Protein AF-A0A7Y5LE52-F1 (afdb_monomer)

Radius of gyration: 18.24 Å; Cα contacts (8 Å, |Δi|>4): 71; chains: 1; bounding box: 38×25×51 Å

pLDDT: mean 84.32, std 14.18, range [40.78, 96.0]

Mean predicted aligned error: 7.75 Å

Structure (mmCIF, N/CA/C/O backbone):
data_AF-A0A7Y5LE52-F1
#
_entry.id   AF-A0A7Y5LE52-F1
#
loop_
_atom_site.group_PDB
_atom_site.id
_atom_site.type_symbol
_atom_site.label_atom_id
_atom_site.label_alt_id
_atom_site.label_comp_id
_atom_site.label_asym_id
_atom_site.label_entity_id
_atom_site.label_seq_id
_atom_site.pdbx_PDB_ins_code
_atom_site.Cartn_x
_atom_site.Cartn_y
_atom_site.Cartn_z
_atom_site.occupancy
_atom_site.B_iso_or_equiv
_atom_site.auth_seq_id
_atom_site.auth_comp_id
_atom_site.auth_asym_id
_atom_site.auth_atom_id
_atom_site.pdbx_PDB_model_num
ATOM 1 N N . MET A 1 1 ? -23.445 10.068 24.986 1.00 42.78 1 MET A N 1
ATOM 2 C CA . MET A 1 1 ? -22.671 11.116 24.290 1.00 42.78 1 MET A CA 1
ATOM 3 C C . MET A 1 1 ? -22.823 10.856 22.803 1.00 42.78 1 MET A C 1
ATOM 5 O O . MET A 1 1 ? -22.289 9.869 22.319 1.00 42.78 1 MET A O 1
ATOM 9 N N . ILE A 1 2 ? -23.669 11.634 22.130 1.00 45.91 2 ILE A N 1
ATOM 10 C CA . ILE A 1 2 ? -23.959 11.481 20.699 1.00 45.91 2 ILE A CA 1
ATOM 11 C C . ILE A 1 2 ? -22.732 12.020 19.961 1.00 45.91 2 ILE A C 1
ATOM 13 O O . ILE A 1 2 ? -22.524 13.229 19.909 1.00 45.91 2 ILE A O 1
ATOM 17 N N . ILE A 1 3 ? -21.857 11.128 19.504 1.00 57.53 3 ILE A N 1
ATOM 18 C CA . ILE A 1 3 ? -20.794 11.503 18.573 1.00 57.53 3 ILE A CA 1
ATOM 19 C C . ILE A 1 3 ? -21.505 11.723 17.241 1.00 57.53 3 ILE A C 1
ATOM 21 O O . ILE A 1 3 ? -22.115 10.797 16.722 1.00 57.53 3 ILE A O 1
ATOM 25 N N . ASP A 1 4 ? -21.483 12.954 16.738 1.00 65.25 4 ASP A N 1
ATOM 26 C CA . ASP A 1 4 ? -22.017 13.298 15.420 1.00 65.25 4 ASP A CA 1
ATOM 27 C C . ASP A 1 4 ? -21.378 12.384 14.357 1.00 65.25 4 ASP A C 1
ATOM 29 O O . ASP A 1 4 ? -20.158 12.395 14.155 1.00 65.25 4 ASP A O 1
ATOM 33 N N . ASP A 1 5 ? -22.210 11.570 13.699 1.00 71.50 5 ASP A N 1
ATOM 34 C CA . ASP A 1 5 ? -21.813 10.570 12.702 1.00 71.50 5 ASP A CA 1
ATOM 35 C C . ASP A 1 5 ? -20.948 11.169 11.580 1.00 71.50 5 ASP A C 1
ATOM 37 O O . ASP A 1 5 ? -20.118 10.481 10.975 1.00 71.50 5 ASP A O 1
ATOM 41 N N . ARG A 1 6 ? -21.074 12.478 11.324 1.00 75.25 6 ARG A N 1
ATOM 42 C CA . ARG A 1 6 ? -20.251 13.200 10.345 1.00 75.25 6 ARG A CA 1
ATOM 43 C C . ARG A 1 6 ? -18.774 13.187 10.727 1.00 75.25 6 ARG A C 1
ATOM 45 O O . ARG A 1 6 ? -17.928 12.928 9.871 1.00 75.25 6 ARG A O 1
ATOM 52 N N . TRP A 1 7 ? -18.453 13.397 12.002 1.00 77.94 7 TRP A N 1
ATOM 53 C CA . TRP A 1 7 ? -17.071 13.378 12.489 1.00 77.94 7 TRP A CA 1
ATOM 54 C C . TRP A 1 7 ? -16.461 11.978 12.434 1.00 77.94 7 TRP A C 1
ATOM 56 O O . TRP A 1 7 ? -15.279 11.832 12.117 1.00 77.94 7 TRP A O 1
ATOM 66 N N . LEU A 1 8 ? -17.260 10.939 12.688 1.00 82.81 8 LEU A N 1
ATOM 67 C CA . LEU A 1 8 ? -16.807 9.553 12.571 1.00 82.81 8 LEU A CA 1
ATOM 68 C C . LEU A 1 8 ? -16.452 9.197 11.121 1.00 82.81 8 LEU A C 1
ATOM 70 O O . LEU A 1 8 ? -15.413 8.585 10.868 1.00 82.81 8 LEU A O 1
ATOM 74 N N . ASN A 1 9 ? -17.280 9.614 10.163 1.00 84.44 9 ASN A N 1
ATOM 75 C CA . ASN A 1 9 ? -17.033 9.367 8.744 1.00 84.44 9 ASN A CA 1
ATOM 76 C C . ASN A 1 9 ? -15.774 10.085 8.238 1.00 84.44 9 ASN A C 1
ATOM 78 O O . ASN A 1 9 ? -14.983 9.486 7.510 1.00 84.44 9 ASN A O 1
ATOM 82 N N . VAL A 1 10 ? -15.527 11.319 8.690 1.00 87.69 10 VAL A N 1
ATOM 83 C CA . VAL A 1 10 ? -14.282 12.042 8.379 1.00 87.69 10 VAL A CA 1
ATOM 84 C C . VAL A 1 10 ? -13.064 11.298 8.927 1.00 87.69 10 VAL A C 1
ATOM 86 O O . VAL A 1 10 ? -12.098 11.092 8.196 1.00 87.69 10 VAL A O 1
ATOM 89 N N . LYS A 1 11 ? -13.110 10.815 10.175 1.00 86.88 11 LYS A N 1
ATOM 90 C CA . LYS A 1 11 ? -12.008 10.020 10.741 1.00 86.88 11 LYS A CA 1
ATOM 91 C C . LYS A 1 11 ? -11.746 8.746 9.933 1.00 86.88 11 LYS A C 1
ATOM 93 O O . LYS A 1 11 ? -10.592 8.423 9.680 1.00 86.88 11 LYS A O 1
ATOM 98 N N . ARG A 1 12 ? -12.791 8.040 9.485 1.00 87.06 12 ARG A N 1
ATOM 99 C CA . ARG A 1 12 ? -12.646 6.844 8.631 1.00 87.06 12 ARG A CA 1
ATOM 100 C C . ARG A 1 12 ? -11.981 7.165 7.293 1.00 87.06 12 ARG A C 1
ATOM 102 O O . ARG A 1 12 ? -11.128 6.403 6.847 1.00 87.06 12 ARG A O 1
ATOM 109 N N . PHE A 1 13 ? -12.340 8.292 6.683 1.00 90.75 13 PHE A N 1
ATOM 110 C CA . PHE A 1 13 ? -11.703 8.762 5.456 1.00 90.75 13 PHE A CA 1
ATOM 111 C C . PHE A 1 13 ? -10.216 9.079 5.674 1.00 90.75 13 PHE A C 1
ATOM 113 O O . PHE A 1 13 ? -9.371 8.612 4.913 1.00 90.75 13 PHE A O 1
ATOM 120 N N . ILE A 1 14 ? -9.881 9.795 6.753 1.00 91.94 14 ILE A N 1
ATOM 121 C CA . ILE A 1 14 ? -8.490 10.123 7.101 1.00 91.94 14 ILE A CA 1
ATOM 122 C C . ILE A 1 14 ? -7.683 8.853 7.410 1.00 91.94 14 ILE A C 1
ATOM 124 O O . ILE A 1 14 ? -6.551 8.740 6.951 1.00 91.94 14 ILE A O 1
ATOM 128 N N . ALA A 1 15 ? -8.256 7.873 8.119 1.00 90.62 15 ALA A N 1
ATOM 129 C CA . ALA A 1 15 ? -7.607 6.580 8.350 1.00 90.62 15 ALA A CA 1
ATOM 130 C C . ALA A 1 15 ? -7.228 5.898 7.029 1.00 90.62 15 ALA A C 1
ATOM 132 O O . ALA A 1 15 ? -6.079 5.498 6.862 1.00 90.62 15 ALA A O 1
ATOM 133 N N . GLY A 1 16 ? -8.161 5.835 6.073 1.00 90.06 16 GLY A N 1
ATOM 134 C CA . GLY A 1 16 ? -7.889 5.295 4.740 1.00 90.06 16 GLY A CA 1
ATOM 135 C C . GLY A 1 16 ? -6.796 6.068 3.997 1.00 90.06 16 GLY A C 1
ATOM 136 O O . GLY A 1 16 ? -5.955 5.461 3.338 1.00 90.06 16 GLY A O 1
ATOM 137 N N . LEU A 1 17 ? -6.758 7.396 4.139 1.00 94.38 17 LEU A N 1
ATOM 138 C CA . LEU A 1 17 ? -5.714 8.225 3.536 1.00 94.38 17 LEU A CA 1
ATOM 139 C C . LEU A 1 17 ? -4.330 7.944 4.139 1.00 94.38 17 LEU A C 1
ATOM 141 O O . LEU A 1 17 ? -3.351 7.891 3.402 1.00 94.38 17 LEU A O 1
ATOM 145 N N . ILE A 1 18 ? -4.243 7.734 5.455 1.00 92.69 18 ILE A N 1
ATOM 146 C CA . ILE A 1 18 ? -2.993 7.354 6.129 1.00 92.69 18 ILE A CA 1
ATOM 147 C C . ILE A 1 18 ? -2.534 5.975 5.649 1.00 92.69 18 ILE A C 1
ATOM 149 O O . ILE A 1 18 ? -1.374 5.806 5.284 1.00 92.69 18 ILE A O 1
ATOM 153 N N . ASP A 1 19 ? -3.454 5.014 5.610 1.00 91.75 19 ASP A N 1
ATOM 154 C CA . ASP A 1 19 ? -3.213 3.642 5.168 1.00 91.75 19 ASP A CA 1
ATOM 155 C C . ASP A 1 19 ? -2.656 3.589 3.735 1.00 91.75 19 ASP A C 1
ATOM 157 O O . ASP A 1 19 ? -1.563 3.068 3.495 1.00 91.75 19 ASP A O 1
ATOM 161 N N . TYR A 1 20 ? -3.372 4.185 2.777 1.00 93.00 20 TYR A N 1
ATOM 162 C CA . TYR A 1 20 ? -2.942 4.207 1.379 1.00 93.00 20 TYR A CA 1
ATOM 163 C C . TYR A 1 20 ? -1.778 5.162 1.129 1.00 93.00 20 TYR A C 1
ATOM 165 O O . TYR A 1 20 ? -0.968 4.887 0.251 1.00 93.00 20 TYR A O 1
ATOM 173 N N . GLY A 1 21 ? -1.646 6.247 1.895 1.00 94.62 21 GLY A N 1
ATOM 174 C CA . GLY A 1 21 ? -0.494 7.143 1.819 1.00 94.62 21 GLY A CA 1
ATOM 175 C C . GLY A 1 21 ? 0.795 6.439 2.237 1.00 94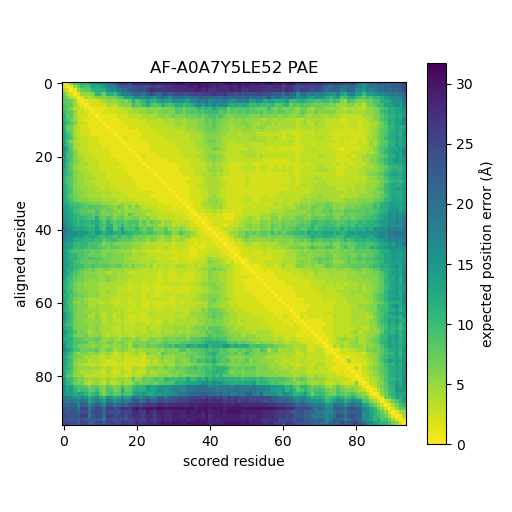.62 21 GLY A C 1
ATOM 176 O O . GLY A 1 21 ? 1.789 6.489 1.514 1.00 94.62 21 GLY A O 1
ATOM 177 N N . LEU A 1 22 ? 0.766 5.712 3.358 1.00 92.56 22 LEU A N 1
ATOM 178 C CA . LEU A 1 22 ? 1.896 4.907 3.818 1.00 92.56 22 LEU A CA 1
ATOM 179 C C . LEU A 1 22 ? 2.223 3.793 2.818 1.00 92.56 22 LEU A C 1
ATOM 181 O O . LEU A 1 22 ? 3.384 3.632 2.436 1.00 92.56 22 LEU A O 1
ATOM 185 N N . TYR A 1 23 ? 1.205 3.063 2.352 1.00 93.50 23 TYR A N 1
ATOM 186 C CA . TYR A 1 23 ? 1.398 2.028 1.341 1.00 93.50 23 TYR A CA 1
ATOM 187 C C . TYR A 1 23 ? 1.979 2.600 0.044 1.00 93.50 23 TYR A C 1
ATOM 189 O O . TYR A 1 23 ? 2.894 2.007 -0.514 1.00 93.50 23 TYR A O 1
ATOM 197 N N . LEU A 1 24 ? 1.518 3.770 -0.409 1.00 93.88 24 LEU A N 1
ATOM 198 C CA . LEU A 1 24 ? 2.021 4.426 -1.616 1.00 93.88 24 LEU A CA 1
ATOM 199 C C . LEU A 1 24 ? 3.505 4.780 -1.489 1.00 93.88 24 LEU A C 1
ATOM 201 O O . LEU A 1 24 ? 4.266 4.523 -2.417 1.00 93.88 24 LEU A O 1
ATOM 205 N N . VAL A 1 25 ? 3.937 5.326 -0.348 1.00 94.81 25 VAL A N 1
ATOM 206 C CA . VAL A 1 25 ? 5.358 5.629 -0.105 1.00 94.81 25 VAL A CA 1
ATOM 207 C C . VAL A 1 25 ? 6.200 4.355 -0.172 1.00 94.81 25 VAL A C 1
ATOM 209 O O . VAL A 1 25 ? 7.215 4.324 -0.870 1.00 94.81 25 VAL A O 1
ATOM 212 N N . ILE A 1 26 ? 5.761 3.283 0.493 1.00 93.19 26 ILE A N 1
ATOM 213 C CA . ILE A 1 26 ? 6.456 1.989 0.463 1.00 93.19 26 ILE A CA 1
ATOM 214 C C . ILE A 1 26 ? 6.466 1.408 -0.956 1.00 93.19 26 ILE A C 1
ATOM 216 O O . ILE A 1 26 ? 7.491 0.903 -1.405 1.00 93.19 26 ILE A O 1
ATOM 220 N N . PHE A 1 27 ? 5.358 1.517 -1.688 1.00 93.31 27 PHE A N 1
ATOM 221 C CA . PHE A 1 27 ? 5.231 1.026 -3.055 1.00 93.31 27 PHE A CA 1
ATOM 222 C C . PHE A 1 2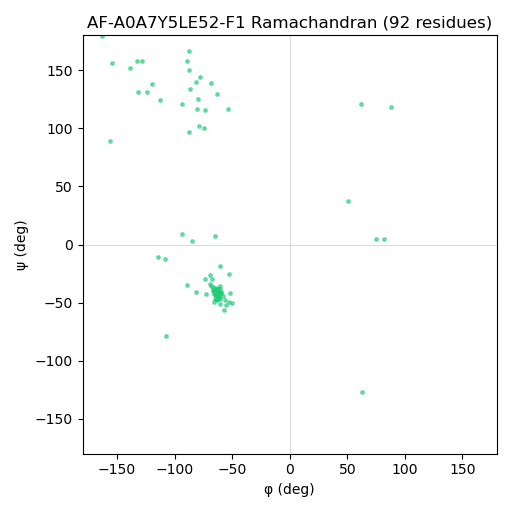7 ? 6.131 1.793 -4.033 1.00 93.31 27 PHE A C 1
ATOM 224 O O . PHE A 1 27 ? 6.780 1.177 -4.875 1.00 93.31 27 PHE A O 1
ATOM 231 N N . ILE A 1 28 ? 6.244 3.120 -3.896 1.00 93.88 28 ILE A N 1
ATOM 232 C CA . ILE A 1 28 ? 7.179 3.940 -4.684 1.00 93.88 28 ILE A CA 1
ATOM 233 C C . ILE A 1 28 ? 8.625 3.522 -4.407 1.00 93.88 28 ILE A C 1
ATOM 235 O O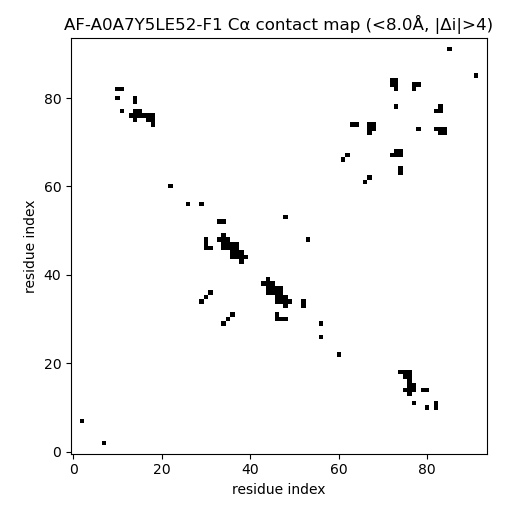 . ILE A 1 28 ? 9.420 3.399 -5.338 1.00 93.88 28 ILE A O 1
ATOM 239 N N . ILE A 1 29 ? 8.979 3.292 -3.140 1.00 94.38 29 ILE A N 1
ATOM 240 C CA . ILE A 1 29 ? 10.303 2.780 -2.774 1.00 94.38 29 ILE A CA 1
ATOM 241 C C . ILE A 1 29 ? 10.514 1.413 -3.433 1.00 94.38 29 ILE A C 1
ATOM 243 O O . ILE A 1 29 ? 11.494 1.220 -4.146 1.00 94.38 29 ILE A O 1
ATOM 247 N N . PHE A 1 30 ? 9.566 0.492 -3.273 1.00 93.81 30 PHE A N 1
ATOM 248 C CA . PHE A 1 30 ? 9.628 -0.848 -3.846 1.00 93.81 30 PHE A CA 1
ATOM 249 C C . PHE A 1 30 ? 9.835 -0.822 -5.366 1.00 93.81 30 PHE A C 1
ATOM 251 O O . PHE A 1 30 ? 10.776 -1.436 -5.864 1.00 93.81 30 PHE A O 1
ATOM 258 N N . ILE A 1 31 ? 9.013 -0.082 -6.113 1.00 94.38 31 ILE A N 1
ATOM 259 C CA . ILE A 1 31 ? 9.087 -0.072 -7.577 1.00 94.38 31 ILE A CA 1
ATOM 260 C C . ILE A 1 31 ? 10.360 0.612 -8.093 1.00 94.38 31 ILE A C 1
ATOM 262 O O . ILE A 1 31 ? 10.846 0.255 -9.159 1.00 94.38 31 ILE A O 1
ATOM 266 N N . ARG A 1 32 ? 10.949 1.541 -7.329 1.00 92.81 32 ARG A N 1
ATOM 267 C CA . ARG A 1 32 ? 12.253 2.134 -7.664 1.00 92.81 32 ARG A CA 1
ATOM 268 C C . ARG A 1 32 ? 13.413 1.152 -7.526 1.00 92.81 32 ARG A C 1
ATOM 270 O O . ARG A 1 32 ? 14.367 1.258 -8.289 1.00 92.81 32 ARG A O 1
ATOM 277 N N . TYR A 1 33 ? 13.348 0.231 -6.564 1.00 92.25 33 TYR A N 1
ATOM 278 C CA . TYR A 1 33 ? 14.402 -0.765 -6.337 1.00 92.25 33 TYR A CA 1
ATOM 279 C C . TYR A 1 33 ? 14.208 -2.050 -7.151 1.00 92.25 33 TYR A C 1
ATOM 281 O O . TYR A 1 33 ? 15.189 -2.654 -7.573 1.00 92.25 33 TYR A O 1
ATOM 289 N N . PHE A 1 34 ? 12.961 -2.475 -7.362 1.00 92.81 34 PHE A N 1
ATOM 290 C CA . PHE A 1 34 ? 12.630 -3.767 -7.977 1.00 92.81 34 PHE A CA 1
ATOM 291 C C . PHE A 1 34 ? 11.938 -3.655 -9.341 1.00 92.81 34 PHE A C 1
ATOM 293 O O . PHE A 1 34 ? 11.763 -4.667 -10.019 1.00 92.81 34 PHE A O 1
ATOM 300 N N . GLY A 1 35 ? 11.511 -2.457 -9.743 1.00 91.56 35 GLY A N 1
ATOM 301 C CA . GLY A 1 35 ? 10.934 -2.200 -11.059 1.00 91.56 35 GLY A CA 1
ATOM 302 C C . GLY A 1 35 ? 12.003 -1.866 -12.097 1.00 91.56 35 GLY A C 1
ATOM 303 O O . GLY A 1 35 ? 13.043 -1.288 -11.791 1.00 91.56 35 GLY A O 1
ATOM 304 N N . ALA A 1 36 ? 11.724 -2.207 -13.350 1.00 92.75 36 ALA A N 1
ATOM 305 C CA . ALA A 1 36 ? 12.526 -1.800 -14.490 1.00 92.75 36 ALA A CA 1
ATOM 306 C C . ALA A 1 36 ? 12.181 -0.357 -14.877 1.00 92.75 36 ALA A C 1
ATOM 308 O O . ALA A 1 36 ? 11.015 -0.038 -15.120 1.00 92.75 36 ALA A O 1
ATOM 309 N N . TYR A 1 37 ? 13.195 0.505 -14.938 1.00 94.06 37 TYR A N 1
ATOM 310 C CA . TYR A 1 37 ? 13.056 1.850 -15.490 1.00 94.06 37 TYR A CA 1
ATOM 311 C C . TYR A 1 37 ? 12.806 1.776 -16.998 1.00 94.06 37 TYR A C 1
ATOM 313 O O . TYR A 1 37 ? 13.443 0.987 -17.699 1.00 94.06 37 TYR A O 1
ATOM 321 N N . TYR A 1 38 ? 11.906 2.616 -17.494 1.00 93.31 38 TYR A N 1
ATOM 322 C CA . TYR A 1 38 ? 11.710 2.830 -18.919 1.00 93.31 38 TYR A CA 1
ATOM 323 C C . TYR A 1 38 ? 11.500 4.315 -19.204 1.00 93.31 38 TYR A C 1
ATOM 325 O O . TYR A 1 38 ? 10.980 5.061 -18.373 1.00 93.31 38 TYR A O 1
ATOM 333 N N . GLU A 1 39 ? 11.886 4.719 -20.406 1.00 96.00 39 GLU A N 1
ATOM 334 C CA . GLU A 1 39 ? 11.726 6.072 -20.916 1.00 96.00 39 GLU A CA 1
ATOM 335 C C . GLU A 1 39 ? 11.127 5.991 -22.315 1.00 96.00 39 GLU A C 1
ATOM 337 O O . GLU A 1 39 ? 11.555 5.191 -23.151 1.00 96.00 39 GLU A O 1
ATOM 342 N N . ASN A 1 40 ? 10.084 6.773 -22.538 1.00 94.00 40 ASN A N 1
ATOM 343 C CA . ASN A 1 40 ? 9.363 6.826 -23.791 1.00 94.00 40 ASN A CA 1
ATOM 344 C C . ASN A 1 40 ? 9.983 7.882 -24.721 1.00 94.00 40 ASN A C 1
ATOM 346 O O . ASN A 1 40 ? 10.597 8.844 -24.255 1.00 94.00 40 ASN A O 1
ATOM 350 N N . PRO A 1 41 ? 9.764 7.774 -26.044 1.00 93.44 41 PRO A N 1
ATOM 351 C CA . PRO A 1 41 ? 10.273 8.752 -27.010 1.00 93.44 41 PRO A CA 1
ATOM 352 C C . PRO A 1 41 ? 9.770 10.192 -26.808 1.00 93.44 41 PRO A C 1
ATOM 354 O O . PRO A 1 41 ? 10.369 11.122 -27.340 1.00 93.44 41 PRO A O 1
ATOM 357 N N . ASP A 1 42 ? 8.672 10.385 -26.073 1.00 94.81 42 ASP A N 1
ATOM 358 C CA . ASP A 1 42 ? 8.099 11.694 -25.733 1.00 94.81 42 ASP A CA 1
ATOM 359 C C . ASP A 1 42 ? 8.738 12.343 -24.487 1.00 94.81 42 ASP A C 1
ATOM 361 O O . ASP A 1 42 ? 8.312 13.418 -24.064 1.00 94.81 42 ASP A O 1
ATOM 365 N N . GLY A 1 43 ? 9.760 11.707 -23.900 1.00 92.69 43 GLY A N 1
ATOM 366 C CA . GLY A 1 43 ? 10.465 12.178 -22.706 1.00 92.69 43 GLY A CA 1
ATOM 367 C C . GLY A 1 43 ? 9.765 11.839 -21.388 1.00 92.69 43 GLY A C 1
ATOM 368 O O . GLY A 1 43 ? 10.218 12.262 -20.322 1.00 92.69 43 GLY A O 1
ATOM 369 N N . THR A 1 44 ? 8.662 11.084 -21.422 1.00 95.38 44 THR A N 1
ATOM 370 C CA . THR A 1 44 ? 8.059 10.542 -20.201 1.00 95.38 44 THR A CA 1
ATOM 371 C C . THR A 1 44 ? 8.841 9.327 -19.717 1.00 95.38 44 THR A C 1
ATOM 373 O O . THR A 1 44 ? 9.330 8.527 -20.510 1.00 95.38 44 THR A O 1
ATOM 376 N N . TRP A 1 45 ? 8.957 9.160 -18.404 1.00 94.19 45 TRP A N 1
AT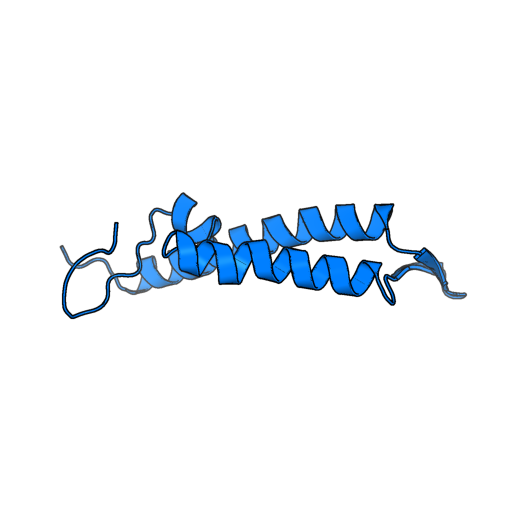OM 377 C CA . TRP A 1 45 ? 9.658 8.028 -17.807 1.00 94.19 45 TRP A CA 1
ATOM 378 C C . TRP A 1 45 ? 8.835 7.398 -16.693 1.00 94.19 45 TRP A C 1
ATOM 380 O O . TRP A 1 45 ? 7.946 8.024 -16.108 1.00 94.19 45 TRP A O 1
ATOM 390 N N . GLY A 1 46 ? 9.133 6.140 -16.394 1.00 93.25 46 GLY A N 1
ATOM 391 C CA . GLY A 1 46 ? 8.433 5.392 -15.366 1.00 93.25 46 GLY A CA 1
ATOM 392 C C . GLY A 1 46 ? 9.189 4.154 -14.918 1.00 93.25 46 GLY A C 1
ATOM 393 O O . GLY A 1 46 ? 10.276 3.839 -15.398 1.00 93.25 46 GLY A O 1
ATOM 394 N N . TYR A 1 47 ? 8.581 3.446 -13.972 1.00 94.25 47 TYR A N 1
ATOM 395 C CA . TYR A 1 47 ? 9.035 2.137 -13.528 1.00 94.25 47 TYR A CA 1
ATOM 396 C C . TYR A 1 47 ? 7.930 1.121 -13.781 1.00 94.25 47 TYR A C 1
ATOM 398 O O . TYR A 1 47 ? 6.758 1.394 -13.521 1.00 94.25 47 TYR A O 1
ATOM 406 N N . THR A 1 48 ? 8.304 -0.059 -14.259 1.00 93.31 48 THR A N 1
ATOM 407 C CA . THR A 1 48 ? 7.386 -1.177 -14.462 1.00 93.31 48 THR A CA 1
ATOM 408 C C . THR A 1 48 ? 7.873 -2.401 -13.702 1.00 93.31 48 THR A C 1
ATOM 410 O O . THR A 1 48 ? 9.042 -2.770 -13.766 1.00 93.31 48 THR A O 1
ATOM 413 N N . ALA A 1 49 ? 6.983 -3.033 -12.945 1.00 91.94 49 ALA A N 1
ATOM 414 C CA . ALA A 1 49 ? 7.252 -4.295 -12.270 1.00 91.94 49 ALA A CA 1
ATOM 415 C C . ALA A 1 49 ? 6.388 -5.377 -12.918 1.00 91.94 49 ALA A C 1
ATOM 417 O O . ALA A 1 49 ? 5.167 -5.248 -12.979 1.00 91.94 49 ALA A O 1
ATOM 418 N N . THR A 1 50 ? 7.014 -6.450 -13.398 1.00 93.31 50 THR A N 1
ATOM 419 C CA . THR A 1 50 ? 6.330 -7.584 -14.035 1.00 93.31 50 THR A CA 1
ATOM 420 C C . THR A 1 50 ? 6.775 -8.896 -13.397 1.00 93.31 50 THR A C 1
ATOM 422 O O . THR A 1 50 ? 7.823 -8.964 -12.759 1.00 93.31 50 THR A O 1
ATOM 425 N N . GLY A 1 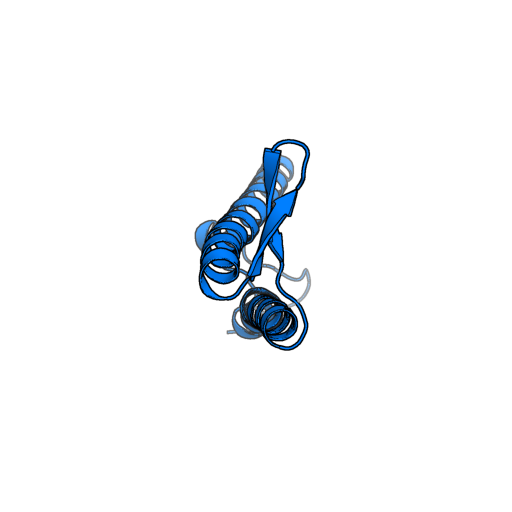51 ? 5.962 -9.949 -13.517 1.00 93.25 51 GLY A N 1
ATOM 426 C CA . GLY A 1 51 ? 6.286 -11.265 -12.961 1.00 93.25 51 GLY A CA 1
ATOM 427 C C . GLY A 1 51 ? 6.409 -11.263 -11.432 1.00 93.25 51 GLY A C 1
ATOM 428 O O . GLY A 1 51 ? 5.495 -10.838 -10.725 1.00 93.25 51 GLY A O 1
ATOM 429 N N . LEU A 1 52 ? 7.538 -11.762 -10.917 1.00 92.62 52 LEU A N 1
ATOM 430 C CA . LEU A 1 52 ? 7.753 -11.970 -9.482 1.00 92.62 52 LEU A CA 1
ATOM 431 C C . LEU A 1 52 ? 7.724 -10.663 -8.656 1.00 92.62 52 LEU A C 1
ATOM 433 O O . LEU A 1 52 ? 6.995 -10.636 -7.666 1.00 92.62 52 LEU A O 1
ATOM 437 N N . PRO A 1 53 ? 8.417 -9.569 -9.035 1.00 92.12 53 PRO A N 1
ATOM 438 C CA . PRO A 1 53 ? 8.271 -8.274 -8.363 1.00 92.12 53 PRO A CA 1
ATOM 439 C C . PRO A 1 53 ? 6.821 -7.788 -8.239 1.00 92.12 53 PRO A C 1
ATOM 441 O O . PRO A 1 53 ? 6.417 -7.320 -7.176 1.00 92.12 53 PRO A O 1
ATOM 444 N N . ALA A 1 54 ? 6.006 -7.949 -9.286 1.00 92.38 54 ALA A N 1
ATOM 4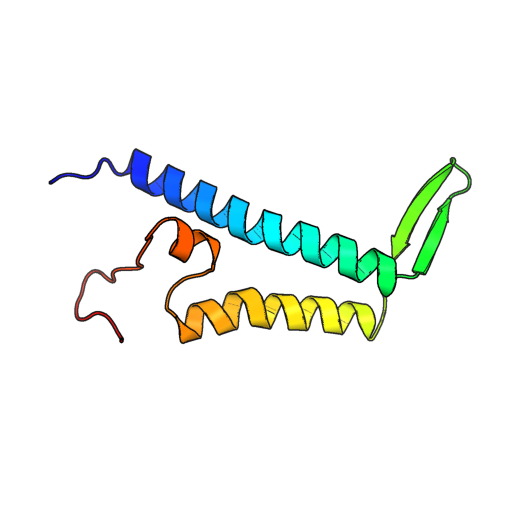45 C CA . ALA A 1 54 ? 4.592 -7.581 -9.223 1.00 92.38 54 ALA A CA 1
ATOM 446 C C . ALA A 1 54 ? 3.833 -8.439 -8.196 1.00 92.38 54 ALA A C 1
ATOM 448 O O . ALA A 1 54 ? 3.072 -7.913 -7.386 1.00 92.38 54 ALA A O 1
ATOM 449 N N . LEU A 1 55 ? 4.085 -9.753 -8.180 1.00 94.56 55 LEU A N 1
ATOM 450 C CA . LEU A 1 55 ? 3.487 -10.671 -7.209 1.00 94.56 55 LEU A CA 1
ATOM 451 C C . LEU A 1 55 ? 3.881 -10.324 -5.764 1.00 94.56 55 LEU A C 1
ATOM 453 O O . LEU A 1 55 ? 3.029 -10.347 -4.879 1.00 94.56 55 LEU A O 1
ATOM 457 N N . ILE A 1 56 ? 5.146 -9.958 -5.528 1.00 92.75 56 ILE A N 1
ATOM 458 C CA . ILE A 1 56 ? 5.636 -9.530 -4.209 1.00 92.75 56 ILE A CA 1
ATOM 459 C C . ILE A 1 56 ? 4.888 -8.279 -3.736 1.00 92.75 56 ILE A C 1
ATOM 461 O O . ILE A 1 56 ? 4.479 -8.226 -2.578 1.00 92.75 56 ILE A O 1
ATOM 465 N N . ALA A 1 57 ? 4.651 -7.302 -4.615 1.00 91.69 57 ALA A N 1
ATOM 466 C CA . ALA A 1 57 ? 3.902 -6.099 -4.256 1.00 91.69 57 ALA A CA 1
ATOM 467 C C . ALA A 1 57 ? 2.452 -6.405 -3.836 1.00 91.69 57 ALA A C 1
ATOM 469 O O . ALA A 1 57 ? 1.965 -5.846 -2.848 1.00 91.69 57 ALA A O 1
ATOM 470 N N . TYR A 1 58 ? 1.780 -7.323 -4.543 1.00 91.81 58 TYR A N 1
ATOM 471 C CA . TYR A 1 58 ? 0.442 -7.796 -4.169 1.00 91.81 58 TYR A CA 1
ATOM 472 C C . TYR A 1 58 ? 0.447 -8.557 -2.845 1.00 91.81 58 TYR A C 1
ATOM 474 O O . TYR A 1 58 ? -0.426 -8.344 -2.005 1.00 91.81 58 TYR A O 1
ATOM 482 N N . PHE A 1 59 ? 1.439 -9.421 -2.633 1.00 93.69 59 PHE A N 1
ATOM 483 C CA . PHE A 1 59 ? 1.577 -10.162 -1.384 1.00 93.69 59 PHE A CA 1
ATOM 484 C C . PHE A 1 59 ? 1.831 -9.226 -0.197 1.00 93.69 59 PHE A C 1
ATOM 486 O O . PHE A 1 59 ? 1.213 -9.373 0.854 1.00 93.69 59 PHE A O 1
ATOM 493 N N . PHE A 1 60 ? 2.677 -8.210 -0.377 1.00 91.19 60 PHE A N 1
ATOM 494 C CA . PHE A 1 60 ? 2.928 -7.195 0.640 1.00 91.19 60 PHE A CA 1
ATOM 495 C C . PHE A 1 60 ? 1.661 -6.396 0.978 1.00 91.19 60 PHE A C 1
ATOM 497 O O . PHE A 1 60 ? 1.340 -6.223 2.150 1.00 91.19 60 PHE A O 1
ATOM 504 N N . TRP A 1 61 ? 0.885 -5.984 -0.030 1.00 92.56 61 TRP A N 1
ATOM 505 C CA . TRP A 1 61 ? -0.421 -5.351 0.191 1.00 92.56 61 TRP A CA 1
ATOM 506 C C . TRP A 1 61 ? -1.369 -6.256 0.989 1.00 92.56 61 TRP A C 1
ATOM 508 O O . TRP A 1 61 ? -2.001 -5.811 1.948 1.00 92.56 61 TRP A O 1
ATOM 518 N N . PHE A 1 62 ? -1.426 -7.544 0.636 1.00 92.75 62 PHE A N 1
ATOM 519 C CA . PHE A 1 62 ? -2.264 -8.531 1.315 1.00 92.75 62 PHE A CA 1
ATOM 520 C C . PHE A 1 62 ? -1.872 -8.718 2.792 1.00 92.75 62 PHE A C 1
ATOM 522 O O . PHE A 1 62 ? -2.738 -8.854 3.659 1.00 92.75 62 PHE A O 1
ATOM 529 N N . LEU A 1 63 ? -0.571 -8.675 3.094 1.00 90.00 63 LEU A N 1
ATOM 530 C CA . LEU A 1 63 ? -0.071 -8.697 4.467 1.00 90.00 63 LEU A CA 1
ATOM 531 C C . LEU A 1 63 ? -0.471 -7.431 5.237 1.00 90.00 63 LEU A C 1
ATOM 533 O O . LEU A 1 63 ? -1.012 -7.529 6.337 1.00 90.00 63 LEU A O 1
ATOM 537 N N . CYS A 1 64 ? -0.234 -6.252 4.659 1.00 86.75 64 CYS A N 1
ATOM 538 C CA . CYS A 1 64 ? -0.468 -4.971 5.326 1.00 86.75 64 CYS A CA 1
ATOM 539 C C . CYS A 1 64 ? -1.945 -4.665 5.589 1.00 86.75 64 CYS A C 1
ATOM 541 O O . CYS A 1 64 ? -2.248 -3.965 6.551 1.00 86.75 64 CYS A O 1
ATOM 543 N N . PHE A 1 65 ? -2.858 -5.157 4.750 1.00 89.88 65 PHE A N 1
ATOM 544 C CA . PHE A 1 65 ? -4.280 -4.839 4.868 1.00 89.88 65 PHE A CA 1
ATOM 545 C C . PHE A 1 65 ? -5.093 -6.037 5.381 1.00 89.88 65 PHE A C 1
ATOM 547 O O . PHE A 1 65 ? -5.365 -6.059 6.582 1.00 89.88 65 PHE A O 1
ATOM 554 N N . PRO A 1 66 ? -5.439 -7.057 4.566 1.00 90.19 66 PRO A N 1
ATOM 555 C CA . PRO A 1 66 ? -6.198 -8.219 5.023 1.00 90.19 66 PRO A CA 1
ATOM 556 C C . PRO A 1 66 ? -5.663 -8.889 6.289 1.00 90.19 66 PRO A C 1
ATOM 558 O O . PRO A 1 66 ? -6.432 -9.131 7.217 1.00 90.19 66 PRO A O 1
ATOM 561 N N . ILE A 1 67 ? -4.363 -9.197 6.350 1.00 89.69 67 ILE A N 1
ATOM 562 C CA . ILE A 1 67 ? -3.805 -9.956 7.479 1.00 89.69 67 ILE A CA 1
ATOM 563 C C . ILE A 1 67 ? -3.734 -9.093 8.740 1.00 89.69 67 ILE A C 1
ATOM 565 O O . ILE A 1 67 ? -4.115 -9.565 9.814 1.00 89.69 67 ILE A O 1
ATOM 569 N N . MET A 1 68 ? -3.313 -7.831 8.631 1.00 86.44 68 MET A N 1
ATOM 570 C CA . MET A 1 68 ? -3.326 -6.916 9.776 1.00 86.44 68 MET A CA 1
ATOM 571 C C . MET A 1 68 ? -4.743 -6.676 10.292 1.00 86.44 68 MET A C 1
ATOM 573 O O . MET A 1 68 ? -4.979 -6.778 11.494 1.00 86.44 68 MET A O 1
ATOM 577 N N . GLU A 1 69 ? -5.704 -6.422 9.406 1.00 86.19 69 GLU A N 1
ATOM 578 C CA . GLU A 1 69 ? -7.087 -6.190 9.816 1.00 86.19 69 GLU A CA 1
ATOM 579 C C . GLU A 1 69 ? -7.707 -7.446 10.444 1.00 86.19 69 GLU A C 1
ATOM 581 O O . GLU A 1 69 ? -8.413 -7.339 11.445 1.00 86.19 69 GLU A O 1
ATOM 586 N N . ALA A 1 70 ? -7.388 -8.642 9.939 1.00 85.69 70 ALA A N 1
ATOM 587 C CA . ALA A 1 70 ? -7.823 -9.900 10.543 1.00 85.69 70 ALA A CA 1
ATOM 588 C C . ALA A 1 70 ? -7.191 -10.156 11.923 1.00 85.69 70 ALA A C 1
ATOM 590 O O . ALA A 1 70 ? -7.859 -10.690 12.807 1.00 85.69 70 ALA A O 1
ATOM 591 N N . SER A 1 71 ? -5.923 -9.777 12.107 1.00 85.31 71 SER A N 1
ATOM 592 C CA . SER A 1 71 ? -5.166 -10.041 13.339 1.00 85.31 71 SER A CA 1
ATOM 593 C C . SER A 1 71 ? -5.476 -9.036 14.450 1.00 85.31 71 SER A C 1
ATOM 595 O O . SER A 1 71 ? -5.605 -9.425 15.604 1.00 85.31 71 SER A O 1
ATOM 597 N N . PHE A 1 72 ? -5.612 -7.750 14.111 1.00 82.19 72 PHE A N 1
ATOM 598 C CA . PHE A 1 72 ? -5.761 -6.660 15.083 1.00 82.19 72 PHE A CA 1
ATOM 599 C C . PHE A 1 72 ? -7.177 -6.066 15.126 1.00 82.19 72 PHE A C 1
ATOM 601 O O . PHE A 1 72 ? -7.505 -5.306 16.035 1.00 82.19 72 PHE A O 1
ATOM 608 N N . GLY A 1 73 ? -8.036 -6.386 14.152 1.00 80.19 73 GLY A N 1
ATOM 609 C CA . GLY A 1 73 ? -9.380 -5.810 14.032 1.00 80.19 73 GLY A CA 1
ATOM 610 C C . GLY A 1 73 ? -9.403 -4.369 13.506 1.00 80.19 73 GLY A C 1
ATOM 611 O O . GLY A 1 73 ? -10.469 -3.751 13.458 1.00 80.19 73 GLY A O 1
ATOM 612 N N . PHE A 1 74 ? -8.244 -3.824 13.129 1.00 82.44 74 PHE A N 1
ATOM 613 C CA . PHE A 1 74 ? -8.077 -2.500 12.536 1.00 82.44 74 PHE A CA 1
ATOM 614 C C . PHE A 1 74 ? -6.809 -2.440 11.666 1.00 82.44 74 PHE A C 1
ATOM 616 O O . PHE A 1 74 ? -5.868 -3.208 11.855 1.00 82.44 74 PHE A O 1
ATOM 623 N N . THR A 1 75 ? -6.792 -1.518 10.705 1.00 87.38 75 THR A N 1
ATOM 624 C CA . THR A 1 75 ? -5.624 -1.171 9.877 1.00 87.38 75 THR A CA 1
ATOM 625 C C . THR A 1 75 ? -4.770 -0.100 10.562 1.00 87.38 75 THR A C 1
ATOM 627 O O . THR A 1 75 ? -5.230 0.534 11.511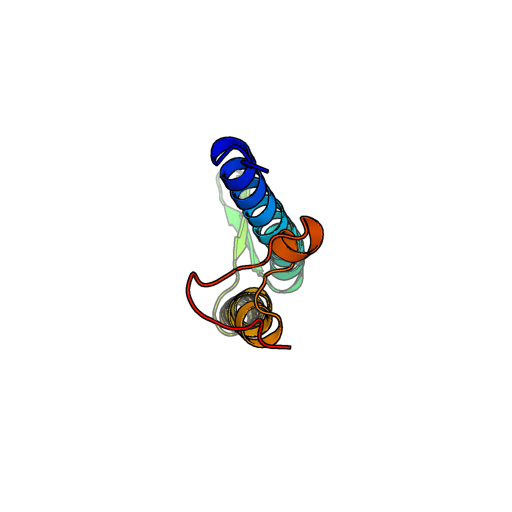 1.00 87.38 75 THR A O 1
ATOM 630 N N . ILE A 1 76 ? -3.542 0.149 10.096 1.00 85.75 76 ILE A N 1
ATOM 631 C CA . ILE A 1 76 ? -2.607 1.108 10.721 1.00 85.75 76 ILE A CA 1
ATOM 632 C C . ILE A 1 76 ? -3.258 2.485 10.916 1.00 85.75 76 ILE A C 1
ATOM 634 O O . ILE A 1 76 ? -3.244 3.029 12.020 1.00 85.75 76 ILE A O 1
ATOM 638 N N . GLY A 1 77 ? -3.884 3.028 9.873 1.00 84.25 77 GLY A N 1
ATOM 639 C CA . GLY A 1 77 ? -4.558 4.322 9.903 1.00 84.25 77 GLY A CA 1
ATOM 640 C C . GLY A 1 77 ? -5.742 4.355 10.868 1.00 84.25 77 GLY A C 1
ATOM 641 O O . GLY A 1 77 ? -5.930 5.340 11.584 1.00 84.25 77 GLY A O 1
ATOM 642 N N . LYS A 1 78 ? -6.514 3.264 10.956 1.00 86.19 78 LYS A N 1
ATOM 643 C CA . LYS A 1 78 ? -7.589 3.132 11.954 1.00 86.19 78 LYS A CA 1
ATOM 644 C C . LYS A 1 78 ? -7.027 3.064 13.377 1.00 86.19 78 LYS A C 1
ATOM 646 O O . LYS A 1 78 ? -7.591 3.695 14.263 1.00 86.19 78 LYS A O 1
ATOM 651 N N . GLY A 1 79 ? -5.909 2.367 13.584 1.00 83.75 79 GLY A N 1
ATOM 652 C CA . GLY A 1 79 ? -5.214 2.295 14.871 1.00 83.75 79 GLY A CA 1
ATOM 653 C C . GLY A 1 79 ? -4.688 3.652 15.340 1.00 83.75 79 GLY A C 1
ATOM 654 O O . GLY A 1 79 ? -4.898 4.023 16.489 1.00 83.75 79 GLY A O 1
ATOM 655 N N . ILE A 1 80 ? -4.084 4.435 14.438 1.00 85.88 80 ILE A N 1
ATOM 656 C CA . ILE A 1 80 ? -3.589 5.794 14.732 1.00 85.88 80 ILE A CA 1
ATOM 657 C C . ILE A 1 80 ? -4.723 6.729 15.176 1.00 85.88 80 ILE A C 1
ATOM 659 O O . ILE A 1 80 ? -4.520 7.584 16.034 1.00 85.88 80 ILE A O 1
ATOM 663 N N . LEU A 1 81 ? -5.919 6.573 14.605 1.00 86.00 81 LEU A N 1
ATOM 664 C CA . LEU A 1 81 ? -7.086 7.402 14.925 1.00 86.00 81 LEU A CA 1
ATOM 665 C C . LEU A 1 81 ? -7.990 6.811 16.020 1.00 86.00 81 LEU A C 1
ATOM 667 O O . LEU A 1 81 ? -9.090 7.332 16.229 1.00 86.00 81 LEU A O 1
ATOM 671 N N . ASP A 1 82 ? -7.546 5.740 16.688 1.00 82.75 82 ASP A N 1
ATOM 672 C CA . ASP A 1 82 ? -8.293 4.988 17.709 1.00 82.75 82 ASP A CA 1
ATOM 673 C C . ASP A 1 82 ? -9.712 4.589 17.244 1.00 82.75 82 ASP A C 1
ATOM 675 O O . ASP A 1 82 ? -10.707 4.631 17.973 1.00 82.75 82 ASP A O 1
ATOM 679 N N . LEU A 1 83 ? -9.831 4.231 15.962 1.00 80.38 83 LEU A N 1
ATOM 680 C CA . LEU A 1 83 ? -11.078 3.793 15.345 1.00 80.38 83 LEU A CA 1
ATOM 681 C C . LEU A 1 83 ? -11.248 2.287 15.523 1.00 80.38 83 LEU A C 1
ATOM 683 O O . LEU A 1 83 ? -10.757 1.486 14.726 1.00 80.38 83 LEU A O 1
ATOM 687 N N . LYS A 1 84 ? -12.014 1.897 16.542 1.00 69.62 84 LYS A N 1
ATOM 688 C CA . LYS A 1 84 ? -12.408 0.501 16.755 1.00 69.62 84 LYS A CA 1
ATOM 689 C C . LYS A 1 84 ? -13.670 0.138 15.979 1.00 69.62 84 LYS A C 1
ATOM 691 O O . LYS A 1 84 ? -14.674 0.851 16.016 1.00 69.62 84 LYS A O 1
ATOM 696 N N . VAL A 1 85 ? -13.645 -1.014 15.310 1.00 67.19 85 VAL A N 1
ATOM 697 C CA . VAL A 1 85 ? -14.841 -1.602 14.698 1.00 67.19 85 VAL A CA 1
ATOM 698 C C . VAL A 1 85 ? -15.649 -2.290 15.795 1.00 67.19 85 VAL A C 1
ATOM 700 O O . VAL A 1 85 ? -15.310 -3.382 16.244 1.00 67.19 85 VAL A O 1
ATOM 703 N N . ILE A 1 86 ? -16.719 -1.641 16.248 1.00 67.94 86 ILE A N 1
ATOM 704 C CA . ILE A 1 86 ? -17.667 -2.223 17.202 1.00 67.94 86 ILE A CA 1
ATOM 705 C C . ILE A 1 86 ? -18.803 -2.844 16.388 1.00 67.94 86 ILE A C 1
ATOM 707 O O . ILE A 1 86 ? -19.442 -2.154 15.595 1.00 67.94 86 ILE A O 1
ATOM 711 N N . ARG A 1 87 ? -19.039 -4.152 16.536 1.00 56.47 87 ARG A N 1
ATOM 712 C CA . ARG A 1 87 ? -20.258 -4.780 16.009 1.00 56.47 87 ARG A CA 1
ATOM 713 C C . ARG A 1 87 ? -21.390 -4.541 16.998 1.00 56.47 87 ARG A C 1
ATOM 715 O O . ARG A 1 87 ? -21.190 -4.693 18.200 1.00 56.47 87 ARG A O 1
ATOM 722 N N . ASP A 1 88 ? -22.571 -4.251 16.469 1.00 55.41 88 ASP A N 1
ATOM 723 C CA . ASP A 1 88 ? -23.779 -3.871 17.214 1.00 55.41 88 ASP A CA 1
ATOM 724 C C . ASP A 1 88 ? -24.344 -4.989 18.122 1.00 55.41 88 ASP A C 1
ATOM 726 O O . ASP A 1 88 ? -25.422 -4.860 18.691 1.00 55.41 88 ASP A O 1
ATOM 730 N N . ASN A 1 89 ? -23.640 -6.123 18.274 1.00 56.31 89 ASN A N 1
ATOM 731 C CA . ASN A 1 89 ? -24.086 -7.201 19.150 1.00 56.31 89 ASN A CA 1
ATOM 732 C C . ASN A 1 89 ? -22.954 -8.134 19.651 1.00 56.31 89 ASN A C 1
ATOM 734 O O . ASN A 1 89 ? -22.716 -9.197 19.088 1.00 56.31 89 ASN A O 1
ATOM 738 N N . GLN A 1 90 ? -22.346 -7.769 20.789 1.00 52.22 90 GLN A N 1
ATOM 739 C CA . GLN A 1 90 ? -21.523 -8.602 21.697 1.00 52.22 90 GLN A CA 1
ATOM 740 C C . GLN A 1 90 ? -19.999 -8.738 21.436 1.00 52.22 90 GLN A C 1
ATOM 742 O O . GLN A 1 90 ? -19.541 -9.350 20.477 1.00 52.22 90 GLN A O 1
ATOM 747 N N . LYS A 1 91 ? -19.268 -8.255 22.457 1.00 40.78 91 LYS A N 1
ATOM 748 C CA . LYS A 1 91 ? -17.881 -8.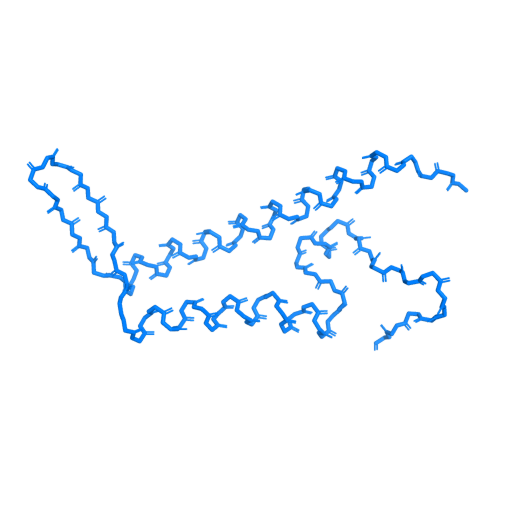485 22.922 1.00 40.78 91 LYS A CA 1
ATOM 749 C C . LYS A 1 91 ? -16.702 -8.127 21.989 1.00 40.78 91 LYS A C 1
ATOM 751 O O . LYS A 1 91 ? -16.558 -8.716 20.920 1.00 4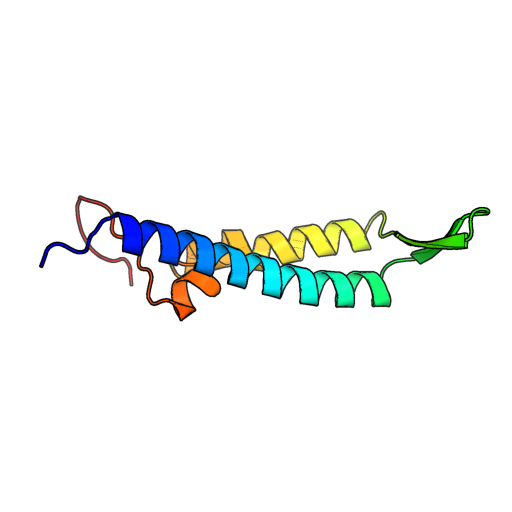0.78 91 LYS A O 1
ATOM 756 N N . PRO A 1 92 ? -15.790 -7.229 22.431 1.00 44.62 92 PRO A N 1
ATOM 757 C CA . PRO A 1 92 ? -14.531 -6.992 21.733 1.00 44.62 92 PRO A CA 1
ATOM 758 C C . PRO A 1 92 ? -13.698 -8.277 21.762 1.00 44.62 92 PRO A C 1
ATOM 760 O O . PRO A 1 92 ? -13.534 -8.892 22.816 1.00 44.62 92 PRO A O 1
ATOM 763 N N . ARG A 1 93 ? -13.201 -8.700 20.599 1.00 47.44 93 ARG A N 1
ATOM 764 C CA . ARG A 1 93 ? -12.222 -9.783 20.518 1.00 47.44 93 ARG A CA 1
ATOM 765 C C . ARG A 1 93 ? -10.855 -9.175 20.852 1.00 47.44 93 ARG A C 1
ATOM 767 O O . ARG A 1 93 ? -10.454 -8.222 20.184 1.00 47.44 93 ARG A O 1
ATOM 774 N N . PHE A 1 94 ? -10.264 -9.649 21.948 1.00 50.50 94 PHE A N 1
ATOM 775 C CA . PHE A 1 94 ? -8.883 -9.378 22.355 1.00 50.50 94 PHE A CA 1
ATOM 776 C C . PHE A 1 94 ? -7.913 -10.186 21.497 1.00 50.50 94 PHE A C 1
ATOM 778 O O . PHE A 1 94 ? -8.318 -11.298 21.077 1.00 50.50 94 PHE A O 1
#

Nearest PDB structures (foldseek):
  7aoi-assembly1_Af  TM=3.077E-01  e=2.081E+00  Trypanosoma brucei
  6ctd-assembly1_E  TM=2.829E-01  e=1.947E+00  Mycobacterium tuberculosis H37Ra
  8jm9-assembly1_A  TM=3.672E-01  e=6.884E+00  Drosophila melanogaster
  7phh-assembly1_C  TM=3.323E-01  e=8.980E+00  Homo sapiens
  2oar-assembly1_A  TM=2.258E-01  e=4.938E+00  Mycobacterium tuberculosis H37Ra

Foldseek 3Di:
DDDPVVVVVVLVVQLVCVLVVVLVVVVVVLQVVQFDWDADPVGDIDTHHDDPSVVVSVVVVCCQPVVCCVVPVDHPSCVVSVNHDDDPDDDDDD

Secondary structure (DSSP, 8-state):
----HHHHHHHHHHHHHHHHHHHHHHHHHHHHHHSEEEE-TTS-EEEE--SHHHHHHHHHHHIIIIIHHHHHSS-HHHHHTT-----SSS----

Sequence (94 aa):
MIIDDRWLNVKRFIAGLIDYGLYLVIFIIFIRYFGAYYENPDGTWGYTATGLPALIAYFFWFLCFPIMEASFGFTIGKGILDLKVIRDNQKPRF

Solvent-accessible surface area (backbone atoms only — not comparable to full-atom values): 5583 Å² total; per-residue (Å²): 132,88,73,61,65,67,62,55,53,50,51,54,52,50,16,50,47,47,41,52,48,52,50,48,55,52,48,54,53,46,39,69,76,63,20,49,77,50,73,48,98,88,74,52,70,52,64,50,56,64,70,67,54,38,51,51,54,53,51,49,50,45,47,61,40,63,48,35,27,72,74,68,58,35,38,70,22,26,56,76,69,71,49,76,78,77,71,100,75,80,79,88,84,129